Protein AF-A0A2H0D6S8-F1 (afdb_monomer_lite)

Secondary structure (DSSP, 8-state):
-HHHHHHHHTT--HHHHHHTEE--SSTT--EE---HHHHHHHHHHHHHHHHHHHHHHHHHHHHHHHH-

Sequence (68 aa):
AAAGFIQAAMNFCAYFGLASVLNFGKVGEQNKVNDEHFRSLDKRKAYQIIAYSVLVGLVVGVLSFVLS

Foldseek 3Di:
DQLVVLCVVVVHRLCCLVVQFDPPDDDPDTDRPPDPVVNVVSVVVSVVSVVVSVVVVVVVVVVVVVVD

pLDDT: mean 70.2, std 11.7, range [47.56, 92.94]

Radius of gyration: 15.13 Å; chains: 1; bounding box: 43×15×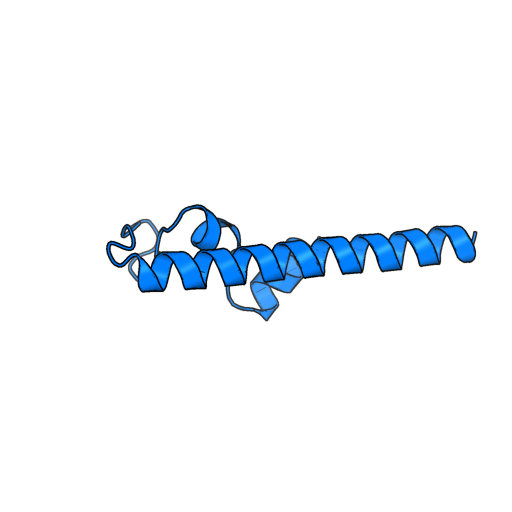40 Å

Structure (mmCIF, N/CA/C/O backbone):
data_AF-A0A2H0D6S8-F1
#
_entry.id   AF-A0A2H0D6S8-F1
#
loop_
_atom_site.group_PDB
_atom_site.id
_atom_site.type_symbol
_atom_site.label_atom_id
_atom_site.label_alt_id
_atom_site.label_comp_id
_atom_site.label_asym_id
_atom_site.label_entity_id
_atom_site.label_seq_id
_atom_site.pdbx_PDB_ins_code
_atom_site.Cartn_x
_atom_site.Cartn_y
_atom_site.Cartn_z
_atom_site.occupancy
_atom_site.B_iso_or_equiv
_atom_site.auth_seq_id
_atom_site.auth_comp_id
_atom_site.auth_asym_id
_atom_site.auth_atom_id
_atom_site.pdbx_PDB_model_num
ATOM 1 N N . ALA A 1 1 ? 9.765 -2.631 2.465 1.00 55.00 1 ALA A N 1
ATOM 2 C CA . ALA A 1 1 ? 10.108 -1.193 2.531 1.00 55.00 1 ALA A CA 1
ATOM 3 C C . ALA A 1 1 ? 9.052 -0.302 1.857 1.00 55.00 1 ALA A C 1
ATOM 5 O O . ALA A 1 1 ? 8.500 0.548 2.541 1.00 55.00 1 ALA A O 1
ATOM 6 N N . ALA A 1 2 ? 8.694 -0.519 0.581 1.00 60.81 2 ALA A N 1
ATOM 7 C CA . ALA A 1 2 ? 7.731 0.331 -0.145 1.00 60.81 2 ALA A CA 1
ATOM 8 C C . ALA A 1 2 ? 6.330 0.421 0.498 1.00 60.81 2 ALA A C 1
ATOM 10 O O . ALA A 1 2 ? 5.791 1.515 0.631 1.00 60.81 2 ALA A O 1
ATOM 11 N N . ALA A 1 3 ? 5.772 -0.699 0.973 1.00 58.56 3 ALA A N 1
ATOM 12 C CA . ALA A 1 3 ? 4.443 -0.717 1.596 1.00 58.56 3 ALA A CA 1
ATOM 13 C C . ALA A 1 3 ? 4.344 0.187 2.841 1.00 58.56 3 ALA A C 1
ATOM 15 O O . ALA A 1 3 ? 3.372 0.922 2.979 1.00 58.56 3 ALA A O 1
ATOM 16 N N . GLY A 1 4 ? 5.374 0.205 3.697 1.00 61.66 4 GLY A N 1
ATOM 17 C CA . GLY A 1 4 ? 5.40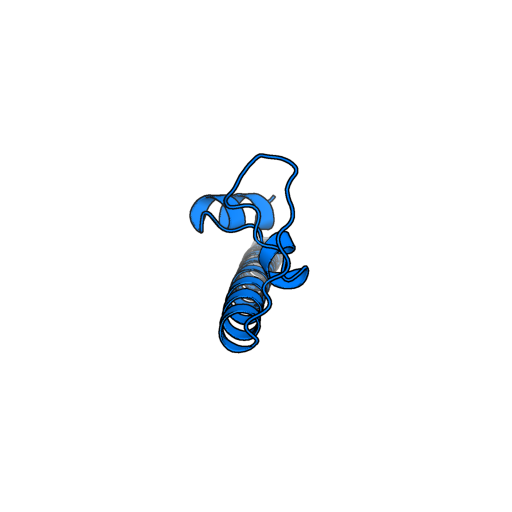8 1.065 4.887 1.00 61.66 4 GLY A CA 1
ATOM 18 C C . GLY A 1 4 ? 5.519 2.554 4.546 1.00 61.66 4 GLY A C 1
ATOM 19 O O . GLY A 1 4 ? 4.876 3.379 5.188 1.00 61.66 4 GLY A O 1
ATOM 20 N N . PHE A 1 5 ? 6.266 2.899 3.492 1.00 68.00 5 PHE A N 1
ATOM 21 C CA . PHE A 1 5 ? 6.390 4.282 3.021 1.00 68.00 5 PHE A CA 1
ATOM 22 C C . PHE A 1 5 ? 5.087 4.783 2.382 1.00 68.00 5 PHE A C 1
ATOM 24 O O . PHE A 1 5 ? 4.652 5.899 2.645 1.00 68.00 5 PHE A O 1
ATOM 31 N N . ILE A 1 6 ? 4.417 3.931 1.600 1.00 64.06 6 ILE A N 1
ATOM 32 C CA . ILE A 1 6 ? 3.121 4.241 0.982 1.00 64.06 6 ILE A CA 1
ATOM 33 C C . ILE A 1 6 ? 2.013 4.314 2.048 1.00 64.06 6 ILE A C 1
ATOM 35 O O . ILE A 1 6 ? 1.178 5.214 1.985 1.00 64.06 6 ILE A O 1
ATOM 39 N N . GLN A 1 7 ? 2.021 3.432 3.058 1.00 67.25 7 GLN A N 1
ATOM 40 C CA . GLN A 1 7 ? 1.102 3.520 4.204 1.00 67.25 7 GLN A CA 1
ATOM 41 C C . GLN A 1 7 ? 1.293 4.825 4.989 1.00 67.25 7 GLN A C 1
ATOM 43 O O . GLN A 1 7 ? 0.303 5.467 5.337 1.00 67.25 7 GLN A O 1
ATOM 48 N N . ALA A 1 8 ? 2.541 5.245 5.232 1.00 65.25 8 ALA A N 1
ATOM 49 C CA . ALA A 1 8 ? 2.846 6.505 5.912 1.00 65.25 8 ALA A CA 1
ATOM 50 C C . ALA A 1 8 ? 2.441 7.731 5.076 1.00 65.25 8 ALA A C 1
ATOM 52 O O . ALA A 1 8 ? 1.794 8.637 5.592 1.00 65.25 8 ALA A O 1
ATOM 53 N N . ALA A 1 9 ? 2.736 7.734 3.772 1.00 67.50 9 ALA A N 1
ATOM 54 C CA . ALA A 1 9 ? 2.356 8.819 2.866 1.00 67.50 9 ALA A CA 1
ATOM 55 C C . ALA A 1 9 ? 0.831 8.977 2.745 1.00 67.50 9 ALA A C 1
ATOM 57 O O . ALA A 1 9 ? 0.317 10.091 2.682 1.00 67.50 9 ALA A O 1
ATOM 58 N N . MET A 1 10 ? 0.093 7.864 2.752 1.00 65.31 10 MET A N 1
ATOM 59 C CA . MET A 1 10 ? -1.371 7.874 2.694 1.00 65.31 10 MET A CA 1
ATOM 60 C C . MET A 1 10 ? -2.031 8.060 4.068 1.00 65.31 10 MET A C 1
ATOM 62 O O . MET A 1 10 ? -3.258 8.068 4.134 1.00 65.31 10 MET A O 1
ATOM 66 N N . ASN A 1 11 ? -1.245 8.200 5.151 1.00 67.12 11 ASN A N 1
ATOM 67 C CA . ASN A 1 11 ? -1.714 8.199 6.545 1.00 67.12 11 ASN A CA 1
ATOM 68 C C . ASN A 1 11 ? -2.689 7.044 6.838 1.00 67.12 11 ASN A C 1
ATOM 70 O O . ASN A 1 11 ? -3.627 7.174 7.623 1.00 67.12 11 ASN A O 1
ATOM 74 N N . PHE A 1 12 ? -2.501 5.910 6.160 1.00 65.19 12 PHE A N 1
ATOM 75 C CA . PHE A 1 12 ? -3.460 4.819 6.163 1.00 65.19 12 PHE A CA 1
ATOM 76 C C . PHE A 1 12 ? -2.742 3.485 6.214 1.00 65.19 12 PHE A C 1
ATOM 78 O O . PHE A 1 12 ? -1.962 3.130 5.329 1.00 65.19 12 PHE A O 1
ATOM 85 N N . CYS A 1 13 ? -3.037 2.700 7.246 1.00 68.12 13 CYS A N 1
ATOM 86 C CA . CYS A 1 13 ? -2.492 1.362 7.353 1.00 68.12 13 CYS A CA 1
ATOM 87 C C . CYS A 1 13 ? -3.366 0.402 6.528 1.00 68.12 13 CYS A C 1
ATOM 89 O O . CYS A 1 13 ? -4.531 0.191 6.857 1.00 68.12 13 CYS A O 1
ATOM 91 N N . ALA A 1 14 ? -2.807 -0.237 5.497 1.00 62.81 14 ALA A N 1
ATOM 92 C CA . ALA A 1 14 ? -3.493 -1.268 4.714 1.00 62.81 14 ALA A CA 1
ATOM 93 C C . ALA A 1 14 ? -4.062 -2.402 5.592 1.00 62.81 14 ALA A C 1
ATOM 95 O O . ALA A 1 14 ? -5.113 -2.953 5.273 1.00 62.81 14 ALA A O 1
ATOM 96 N N . TYR A 1 15 ? -3.420 -2.698 6.731 1.00 66.00 15 TYR A N 1
ATOM 97 C CA . TYR A 1 15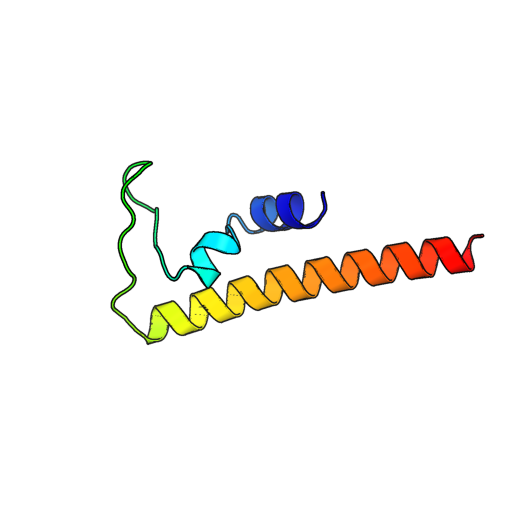 ? -3.939 -3.643 7.722 1.00 66.00 15 TYR A CA 1
ATOM 98 C C . TYR A 1 15 ? -5.275 -3.193 8.331 1.00 66.00 15 TYR A C 1
ATOM 100 O O . TYR A 1 15 ? -6.182 -4.011 8.431 1.00 66.00 15 TYR A O 1
ATOM 108 N N . PHE A 1 16 ? -5.446 -1.909 8.669 1.00 66.06 16 PHE A N 1
ATOM 109 C CA . PHE A 1 16 ? -6.717 -1.400 9.205 1.00 66.06 16 PHE A CA 1
ATOM 110 C C . PHE A 1 16 ? -7.847 -1.513 8.176 1.00 66.06 16 PHE A C 1
ATOM 112 O O . PHE A 1 16 ? -8.936 -1.983 8.510 1.00 66.06 16 PHE A O 1
ATOM 119 N N . GLY A 1 17 ? -7.560 -1.197 6.908 1.00 62.56 17 GLY A N 1
ATOM 120 C CA . GLY A 1 17 ? -8.540 -1.336 5.829 1.00 62.56 17 GLY A CA 1
ATOM 121 C C . GLY A 1 17 ? -8.920 -2.788 5.507 1.00 62.56 17 GLY A C 1
ATOM 122 O O . GLY A 1 17 ? -10.081 -3.074 5.219 1.00 62.56 17 GLY A O 1
ATOM 123 N N . LEU A 1 18 ? -7.975 -3.733 5.606 1.00 62.94 18 LEU A N 1
ATOM 124 C CA . LEU A 1 18 ? -8.249 -5.167 5.430 1.00 62.94 18 LEU A CA 1
ATOM 125 C C . LEU A 1 18 ? -8.994 -5.768 6.624 1.00 62.94 18 LEU A C 1
ATOM 127 O O . LEU A 1 18 ? -9.955 -6.516 6.445 1.00 62.94 18 LEU A O 1
ATOM 131 N N . ALA A 1 19 ? -8.578 -5.421 7.839 1.00 64.12 19 ALA A N 1
ATOM 132 C CA . ALA A 1 19 ? -9.144 -5.957 9.067 1.00 64.12 19 ALA A CA 1
ATOM 133 C C . ALA A 1 19 ? -10.495 -5.306 9.445 1.00 64.12 19 ALA A C 1
ATOM 135 O O . ALA A 1 19 ? -11.140 -5.763 10.386 1.00 64.12 19 ALA A O 1
ATOM 136 N N . SER A 1 20 ? -10.971 -4.299 8.689 1.00 60.03 20 SER A N 1
ATOM 137 C CA . SER A 1 20 ? -12.233 -3.575 8.953 1.00 60.03 20 SER A CA 1
ATOM 138 C C . SER A 1 20 ? -12.314 -3.041 10.394 1.00 60.03 20 SER A C 1
ATOM 140 O O . SER A 1 20 ? -13.377 -3.060 11.020 1.00 60.03 20 SER A O 1
ATOM 142 N N . VAL A 1 21 ? -11.173 -2.612 10.936 1.00 60.66 21 VAL A N 1
ATOM 143 C CA . VAL A 1 21 ? -11.039 -2.097 12.303 1.00 60.66 21 VAL A CA 1
ATOM 144 C C . VAL A 1 21 ? -10.566 -0.651 12.249 1.00 60.66 21 VAL A C 1
ATOM 146 O O . VAL A 1 21 ? -9.504 -0.354 11.705 1.00 60.66 21 VAL A O 1
ATOM 149 N N . LEU A 1 22 ? -11.356 0.247 12.835 1.00 58.34 22 LEU A N 1
ATOM 150 C CA . LEU A 1 22 ? -10.998 1.646 13.043 1.00 58.34 22 LEU A CA 1
ATOM 151 C C . LEU A 1 22 ? -10.249 1.756 14.376 1.00 58.34 22 LEU A C 1
ATOM 153 O O . LEU A 1 22 ? -10.775 1.382 15.424 1.00 58.34 22 LEU A O 1
ATOM 157 N N . ASN A 1 23 ? -9.027 2.290 14.337 1.00 53.16 23 ASN A N 1
ATOM 158 C CA . ASN A 1 23 ? -8.222 2.626 15.519 1.00 53.16 23 ASN A CA 1
ATOM 159 C C . ASN A 1 23 ? -8.002 4.151 15.592 1.00 53.16 23 ASN A C 1
ATOM 161 O O . ASN A 1 23 ? -6.891 4.627 15.779 1.00 53.16 23 ASN A O 1
ATOM 165 N N . PHE A 1 24 ? -9.066 4.932 15.360 1.00 56.09 24 PHE A N 1
ATOM 166 C CA . PHE A 1 24 ? -9.051 6.404 15.472 1.00 56.09 24 PHE A CA 1
ATOM 167 C C . PHE A 1 24 ? -9.380 6.901 16.894 1.00 56.09 24 PHE A C 1
ATOM 169 O O . PHE A 1 24 ? -9.628 8.086 17.098 1.00 56.09 24 PHE A O 1
ATOM 176 N N . GLY A 1 25 ? -9.423 5.993 17.873 1.00 57.81 25 GLY A N 1
ATOM 177 C CA . GLY A 1 25 ? -9.644 6.301 19.284 1.00 57.81 25 GLY A CA 1
ATOM 178 C C . GLY A 1 25 ? -8.351 6.194 20.093 1.00 57.81 25 GLY A C 1
ATOM 179 O O . GLY A 1 25 ? -7.309 6.726 19.718 1.00 57.81 25 GLY A O 1
ATOM 180 N N . LYS A 1 2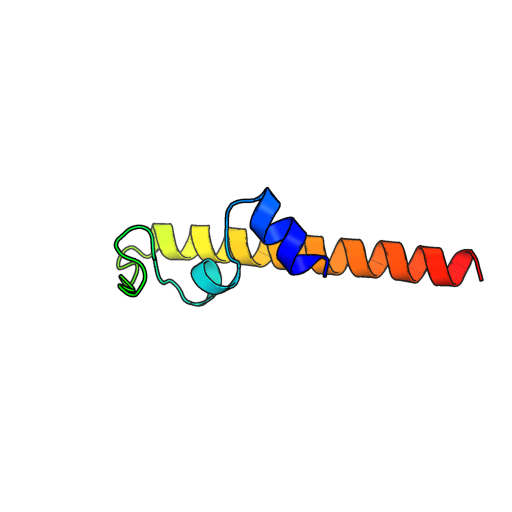6 ? -8.406 5.484 21.220 1.00 47.56 26 LYS A N 1
ATOM 181 C CA . LYS A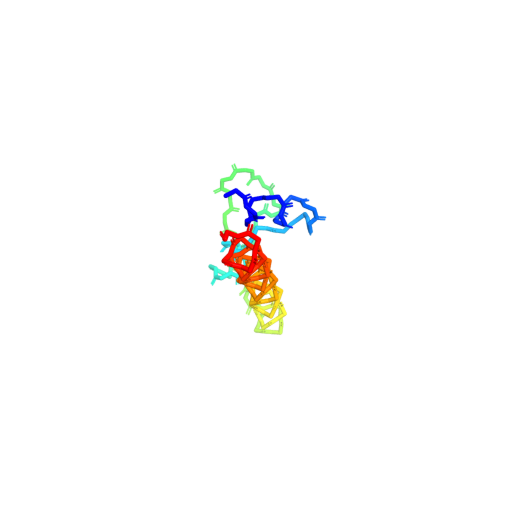 1 26 ? -7.219 5.152 22.015 1.00 47.56 26 LYS A CA 1
ATOM 182 C C . LYS A 1 26 ? -6.394 4.068 21.327 1.00 47.56 26 LYS A C 1
ATOM 184 O O . LYS A 1 26 ? -6.947 3.079 20.850 1.00 47.56 26 LYS A O 1
ATOM 189 N N . VAL A 1 27 ? -5.069 4.211 21.374 1.00 53.44 27 VAL A N 1
ATOM 190 C CA . VAL A 1 27 ? -4.120 3.154 20.996 1.00 53.44 27 VAL A CA 1
ATOM 191 C C . VAL A 1 27 ? -4.473 1.882 21.778 1.00 53.44 27 VAL A C 1
ATOM 193 O O . VAL A 1 27 ? -4.316 1.838 22.995 1.00 53.44 27 VAL A O 1
ATOM 196 N N . GLY A 1 28 ? -5.004 0.874 21.080 1.00 56.28 28 GLY A N 1
ATOM 197 C CA . GLY A 1 28 ? -5.455 -0.398 21.666 1.00 56.28 28 GLY A CA 1
ATOM 198 C C . GLY A 1 28 ? -6.959 -0.679 21.562 1.00 56.28 28 GLY A C 1
ATOM 199 O O . GLY A 1 28 ? -7.360 -1.829 21.718 1.00 56.28 28 GLY A O 1
ATOM 200 N N . GLU A 1 29 ? -7.786 0.311 21.219 1.00 49.91 29 GLU A N 1
ATOM 201 C CA . GLU A 1 29 ? -9.229 0.125 21.048 1.00 49.91 29 GLU A CA 1
ATOM 202 C C . GLU A 1 29 ? -9.561 -0.096 19.566 1.00 49.91 29 GLU A C 1
ATOM 204 O O . GLU A 1 29 ? -9.388 0.786 18.723 1.00 49.91 29 GLU A O 1
ATOM 209 N N . GLN A 1 30 ? -9.977 -1.317 19.224 1.00 56.31 30 GLN A N 1
ATOM 210 C CA . GLN A 1 30 ? -10.374 -1.687 17.867 1.00 56.31 30 GLN A CA 1
ATOM 211 C C . GLN A 1 30 ? -11.896 -1.624 17.760 1.00 56.31 30 GLN A C 1
ATOM 213 O O . GLN A 1 30 ? -12.591 -2.540 18.196 1.00 56.31 30 GLN A O 1
ATOM 218 N N . ASN A 1 31 ? -12.422 -0.557 17.161 1.00 57.22 31 ASN A N 1
ATOM 219 C CA . ASN A 1 31 ? -13.847 -0.469 16.871 1.00 57.22 31 ASN A CA 1
ATOM 220 C C . ASN A 1 31 ? -14.121 -1.116 15.509 1.00 57.22 31 ASN A C 1
ATOM 222 O O . ASN A 1 31 ? -13.566 -0.709 14.485 1.00 57.22 31 ASN A O 1
ATOM 226 N N . LYS A 1 32 ? -14.961 -2.158 15.494 1.00 61.22 32 LYS A N 1
ATOM 227 C CA . LYS A 1 32 ? -15.434 -2.758 14.242 1.00 61.22 32 LYS A CA 1
ATOM 228 C C . LYS A 1 32 ? -16.300 -1.742 13.514 1.00 61.22 32 LYS A C 1
ATOM 230 O O . LYS A 1 32 ? -17.252 -1.212 14.081 1.00 61.22 32 LYS A O 1
ATOM 235 N N . VAL A 1 33 ? -15.981 -1.500 12.247 1.00 62.75 33 VAL A N 1
ATOM 236 C CA . VAL A 1 33 ? -16.816 -0.664 11.383 1.00 62.75 33 VAL A CA 1
ATOM 237 C C . VAL A 1 33 ? -18.127 -1.410 11.145 1.00 62.75 33 VAL A C 1
ATOM 239 O O . VAL A 1 33 ? -18.132 -2.425 10.450 1.00 62.75 33 VAL A O 1
ATOM 242 N N . ASN A 1 34 ? -19.221 -0.960 11.761 1.00 60.56 34 ASN A N 1
ATOM 243 C CA . ASN A 1 34 ? -20.520 -1.631 11.638 1.00 60.56 34 ASN A CA 1
ATOM 244 C C . ASN A 1 34 ? -21.258 -1.243 10.342 1.00 60.56 34 ASN A C 1
ATOM 246 O O . ASN A 1 34 ? -22.122 -1.978 9.878 1.00 60.56 34 ASN A O 1
ATOM 250 N N . ASP A 1 35 ? -20.862 -0.129 9.719 1.00 66.62 35 ASP A N 1
ATOM 251 C CA . ASP A 1 35 ? -21.364 0.311 8.420 1.00 66.62 35 ASP A CA 1
ATOM 252 C C . ASP A 1 35 ? -20.658 -0.395 7.252 1.00 66.62 35 ASP A C 1
ATOM 254 O O . ASP A 1 35 ? -19.455 -0.232 7.014 1.00 66.62 35 ASP A O 1
ATOM 258 N N . GLU A 1 36 ? -21.425 -1.135 6.450 1.00 67.12 36 GLU A N 1
ATOM 259 C CA . GLU A 1 36 ? -20.927 -1.799 5.238 1.00 67.12 36 GLU A CA 1
ATOM 260 C C . GLU A 1 36 ? -20.390 -0.820 4.189 1.00 67.12 36 GLU A C 1
ATOM 262 O O . GLU A 1 36 ? -19.403 -1.123 3.509 1.00 67.12 36 GLU A O 1
ATOM 267 N N . HIS A 1 37 ? -20.978 0.376 4.097 1.00 70.06 37 HIS A N 1
ATOM 268 C CA . HIS A 1 37 ? -20.526 1.414 3.175 1.00 70.06 37 HIS A CA 1
ATOM 269 C C . HIS A 1 37 ? -19.075 1.825 3.470 1.00 70.06 37 HIS A C 1
ATOM 271 O O . HIS A 1 37 ? -18.226 1.807 2.575 1.00 70.06 37 HIS A O 1
ATOM 277 N N . PHE A 1 38 ? -18.753 2.080 4.740 1.00 67.50 38 PHE A N 1
ATOM 278 C CA . PHE A 1 38 ? -17.400 2.443 5.163 1.00 67.50 38 PHE A CA 1
ATOM 279 C C . PHE A 1 38 ? -16.415 1.269 5.046 1.00 67.50 38 PHE A C 1
ATOM 281 O O . PHE A 1 38 ? -15.296 1.463 4.573 1.00 67.50 38 PHE A O 1
ATOM 288 N N . ARG A 1 39 ? -16.843 0.026 5.326 1.00 68.50 39 ARG A N 1
ATOM 289 C CA . ARG A 1 39 ? -16.014 -1.177 5.088 1.00 68.50 39 ARG A CA 1
ATOM 290 C C . ARG A 1 39 ? -15.600 -1.332 3.627 1.00 68.50 39 ARG A C 1
ATOM 292 O O . ARG A 1 39 ? -14.471 -1.734 3.346 1.00 68.50 39 ARG A O 1
ATOM 299 N N . SER A 1 40 ? -16.505 -1.057 2.689 1.00 71.75 40 SER A N 1
ATOM 300 C CA . SER A 1 40 ? -16.202 -1.173 1.257 1.00 71.75 40 SER A CA 1
ATOM 301 C C . SER A 1 40 ? -15.153 -0.150 0.800 1.00 71.75 40 SER A C 1
ATOM 303 O O . SER A 1 40 ? -14.245 -0.487 0.034 1.00 71.75 40 SER A O 1
ATOM 305 N N . LEU A 1 41 ? -15.230 1.077 1.325 1.00 73.12 41 LEU A N 1
ATOM 306 C CA . LEU A 1 41 ? -14.306 2.172 1.028 1.00 73.12 41 LEU A CA 1
ATOM 307 C C . LEU A 1 41 ? -12.908 1.896 1.595 1.00 73.12 41 LEU A C 1
ATOM 309 O O . LEU A 1 41 ? -11.914 2.046 0.879 1.00 73.12 41 LEU A O 1
ATOM 313 N N . ASP A 1 42 ? -12.840 1.405 2.831 1.00 71.62 42 ASP A N 1
ATOM 314 C CA . ASP A 1 42 ? -11.599 1.027 3.509 1.00 71.62 42 ASP A CA 1
ATOM 315 C C . ASP A 1 42 ? -10.879 -0.126 2.801 1.00 71.62 42 ASP A C 1
ATOM 317 O O . ASP A 1 42 ? -9.670 -0.062 2.550 1.00 71.62 42 ASP A O 1
ATOM 321 N N . LYS A 1 43 ? -11.627 -1.154 2.377 1.00 71.12 43 LYS A N 1
ATOM 322 C CA . LYS A 1 43 ? -11.084 -2.242 1.552 1.00 71.12 43 LYS A CA 1
ATOM 323 C C . LYS A 1 43 ? -10.558 -1.720 0.221 1.00 71.12 43 LYS A C 1
ATOM 325 O O . LYS A 1 43 ? -9.466 -2.100 -0.197 1.00 71.12 43 LYS A O 1
ATOM 330 N N . ARG A 1 44 ? -11.292 -0.821 -0.443 1.00 76.75 44 ARG A N 1
ATOM 331 C CA . ARG A 1 44 ? -10.872 -0.229 -1.722 1.00 76.75 44 ARG A CA 1
ATOM 332 C C . ARG A 1 44 ? -9.567 0.556 -1.577 1.00 76.75 44 ARG A C 1
ATOM 334 O O . ARG A 1 44 ? -8.689 0.426 -2.428 1.00 76.75 44 ARG A O 1
ATOM 341 N N . LYS A 1 45 ? -9.405 1.308 -0.484 1.00 73.12 45 LYS A N 1
ATOM 342 C CA . LYS A 1 45 ? -8.155 2.007 -0.147 1.00 73.12 45 LYS A CA 1
ATOM 343 C C . LYS A 1 45 ? -7.008 1.037 0.135 1.00 73.12 45 LYS A C 1
ATOM 345 O O . LYS A 1 45 ? -5.911 1.239 -0.385 1.00 73.12 45 LYS A O 1
ATOM 350 N N . ALA A 1 46 ? -7.253 -0.042 0.877 1.00 73.88 46 ALA A N 1
ATOM 351 C CA . ALA A 1 46 ? -6.243 -1.072 1.115 1.00 73.88 46 ALA A CA 1
ATOM 352 C C . ALA A 1 46 ? -5.783 -1.744 -0.192 1.00 73.88 46 ALA A C 1
ATOM 354 O O . ALA A 1 46 ? -4.581 -1.862 -0.431 1.00 73.88 46 ALA A O 1
ATOM 355 N N . TYR A 1 47 ? -6.715 -2.102 -1.082 1.00 76.94 47 TYR A N 1
ATOM 356 C CA . TYR A 1 47 ? -6.382 -2.652 -2.399 1.00 76.94 47 TYR A CA 1
ATOM 357 C C . TYR A 1 47 ? -5.600 -1.665 -3.271 1.00 76.94 47 TYR A C 1
ATOM 359 O O . TYR A 1 47 ? -4.675 -2.087 -3.959 1.00 76.94 47 TYR A O 1
ATOM 367 N N . GLN A 1 48 ? -5.902 -0.363 -3.211 1.00 78.81 48 GLN A N 1
ATOM 368 C CA . GLN A 1 48 ? -5.103 0.659 -3.899 1.00 78.81 48 GLN A CA 1
ATOM 369 C C . GLN A 1 48 ? -3.653 0.682 -3.398 1.00 78.81 48 GLN A C 1
ATOM 371 O O . GLN A 1 48 ? -2.737 0.688 -4.215 1.00 78.81 48 GLN A O 1
ATOM 376 N N . ILE A 1 49 ? -3.421 0.638 -2.080 1.00 75.38 49 ILE A N 1
ATOM 377 C CA . ILE A 1 49 ? -2.062 0.604 -1.503 1.00 75.38 49 ILE A CA 1
ATOM 378 C C . ILE A 1 49 ? -1.298 -0.637 -1.966 1.00 75.38 49 ILE A C 1
ATOM 380 O O . ILE A 1 49 ? -0.126 -0.540 -2.338 1.00 75.38 49 ILE A O 1
ATOM 384 N N . ILE A 1 50 ? -1.954 -1.800 -1.954 1.00 76.81 50 ILE A N 1
ATOM 385 C CA . ILE A 1 50 ? -1.355 -3.059 -2.409 1.00 76.81 50 ILE A CA 1
ATOM 386 C C . ILE A 1 50 ? -1.012 -2.965 -3.895 1.00 76.81 50 ILE A C 1
ATOM 388 O O . ILE A 1 50 ? 0.121 -3.255 -4.268 1.00 76.81 50 ILE A O 1
ATOM 392 N N . ALA A 1 51 ? -1.947 -2.500 -4.728 1.00 81.75 51 ALA A N 1
ATOM 393 C CA . ALA A 1 51 ? -1.730 -2.339 -6.160 1.00 81.75 51 ALA A CA 1
ATOM 394 C C . ALA A 1 51 ? -0.548 -1.404 -6.448 1.00 81.75 51 ALA A C 1
ATOM 396 O O . ALA A 1 51 ? 0.346 -1.787 -7.195 1.00 81.75 51 ALA A O 1
ATOM 397 N N . TYR A 1 52 ? -0.475 -0.235 -5.800 1.00 77.44 52 TYR A N 1
ATOM 398 C CA . TYR A 1 52 ? 0.668 0.671 -5.944 1.00 77.44 52 TYR A CA 1
ATOM 399 C C . TYR A 1 52 ? 1.979 0.036 -5.478 1.00 77.44 52 TYR A C 1
ATOM 401 O O . TYR A 1 52 ? 2.996 0.182 -6.148 1.00 77.44 52 TYR A O 1
ATOM 409 N N . SER A 1 53 ? 1.964 -0.708 -4.369 1.00 73.06 53 SER A N 1
ATOM 410 C CA . SER A 1 53 ? 3.163 -1.384 -3.859 1.00 73.06 53 SER A CA 1
ATOM 411 C C . SER A 1 53 ? 3.681 -2.445 -4.834 1.00 73.06 53 SER A C 1
ATOM 413 O O . SER A 1 53 ? 4.886 -2.527 -5.067 1.00 73.06 53 SER A O 1
ATOM 415 N N . VAL A 1 54 ? 2.776 -3.231 -5.427 1.00 83.38 54 VAL A N 1
ATOM 416 C CA . VAL A 1 54 ? 3.108 -4.228 -6.456 1.00 83.38 54 VAL A CA 1
ATOM 417 C C . VAL A 1 54 ? 3.636 -3.545 -7.712 1.00 83.38 54 VAL A C 1
ATOM 419 O O . VAL A 1 54 ? 4.655 -3.970 -8.244 1.00 83.38 54 VAL A O 1
ATOM 422 N N . LEU A 1 55 ? 2.992 -2.466 -8.158 1.00 86.75 55 LEU A N 1
ATOM 423 C CA . LEU A 1 55 ? 3.381 -1.728 -9.359 1.00 86.75 55 LEU A CA 1
ATOM 424 C C . LEU A 1 55 ? 4.782 -1.122 -9.202 1.00 86.75 55 LEU A C 1
ATOM 426 O O . LEU A 1 55 ? 5.616 -1.280 -10.086 1.00 86.75 55 LEU A O 1
ATOM 430 N N . VAL A 1 56 ? 5.083 -0.519 -8.048 1.00 84.25 56 VAL A N 1
ATOM 431 C CA . VAL A 1 56 ? 6.430 -0.017 -7.732 1.00 84.25 56 VAL A CA 1
ATOM 432 C C . VAL A 1 56 ? 7.453 -1.153 -7.727 1.00 84.25 56 VAL A C 1
ATOM 434 O O . VAL A 1 56 ? 8.509 -1.016 -8.337 1.00 84.25 56 VAL A O 1
ATOM 437 N N . GLY A 1 57 ? 7.147 -2.285 -7.084 1.00 82.38 57 GLY A N 1
ATOM 438 C CA . GLY A 1 57 ? 8.040 -3.447 -7.076 1.00 82.38 57 GLY A CA 1
ATOM 439 C C . GLY A 1 57 ? 8.311 -3.996 -8.480 1.00 82.38 57 GLY A C 1
ATOM 440 O O . GLY A 1 57 ? 9.452 -4.312 -8.805 1.00 82.38 57 GLY A O 1
ATOM 441 N N . LEU A 1 58 ? 7.281 -4.045 -9.325 1.00 88.62 58 LEU A N 1
ATOM 442 C CA . LEU A 1 58 ? 7.379 -4.497 -10.710 1.00 88.62 58 LEU A CA 1
ATOM 443 C C . LEU A 1 58 ? 8.218 -3.524 -11.543 1.00 88.62 58 LEU A C 1
ATOM 445 O O . LEU A 1 58 ? 9.139 -3.958 -12.223 1.00 88.62 58 LEU A O 1
ATOM 449 N N . VAL A 1 59 ? 7.959 -2.218 -11.447 1.00 90.44 59 VAL A N 1
ATOM 450 C CA . VAL A 1 59 ? 8.732 -1.188 -12.158 1.00 90.44 59 VAL A CA 1
ATOM 451 C C . VAL A 1 59 ? 10.202 -1.249 -11.766 1.00 90.44 59 VAL A C 1
ATOM 453 O O . VAL A 1 59 ? 11.056 -1.296 -12.643 1.00 90.44 59 VAL A O 1
ATOM 456 N N . VAL A 1 60 ? 10.510 -1.308 -10.468 1.00 89.31 60 VAL A N 1
ATOM 457 C CA . VAL A 1 60 ? 11.897 -1.413 -9.997 1.00 89.31 60 VAL A CA 1
ATOM 458 C C . VAL A 1 60 ? 12.535 -2.718 -10.473 1.00 89.31 60 VAL A C 1
ATOM 460 O O . VAL A 1 60 ? 13.646 -2.682 -10.985 1.00 89.31 60 VAL A O 1
ATOM 463 N N . GLY A 1 61 ? 11.836 -3.852 -10.372 1.00 90.56 61 GLY A N 1
ATOM 464 C CA . GLY A 1 61 ? 12.354 -5.148 -10.818 1.00 90.56 61 GLY A CA 1
ATOM 465 C C . GLY A 1 61 ? 12.628 -5.205 -12.323 1.00 90.56 61 GLY A C 1
ATOM 466 O O . GLY A 1 61 ? 13.678 -5.692 -12.734 1.00 90.56 61 GLY A O 1
ATOM 467 N N . VAL A 1 62 ? 11.725 -4.661 -13.144 1.00 91.69 62 VAL A N 1
ATOM 468 C CA . VAL A 1 62 ? 11.910 -4.560 -14.599 1.00 91.69 62 VAL A CA 1
ATOM 469 C C . VAL A 1 62 ? 13.065 -3.626 -14.930 1.00 91.69 62 VAL A C 1
ATOM 471 O O . VAL A 1 62 ? 13.908 -3.984 -15.744 1.00 91.69 62 VAL A O 1
ATOM 474 N N . LEU A 1 63 ? 13.147 -2.460 -14.283 1.00 91.38 63 LEU A N 1
ATOM 475 C CA . LEU A 1 63 ? 14.265 -1.540 -14.482 1.00 91.38 63 LEU A CA 1
ATOM 476 C C . LEU A 1 63 ? 15.594 -2.198 -14.112 1.00 91.38 63 LEU A C 1
ATOM 478 O O . LEU A 1 63 ? 16.535 -2.100 -14.886 1.00 91.38 63 LEU A O 1
ATOM 482 N N . SER A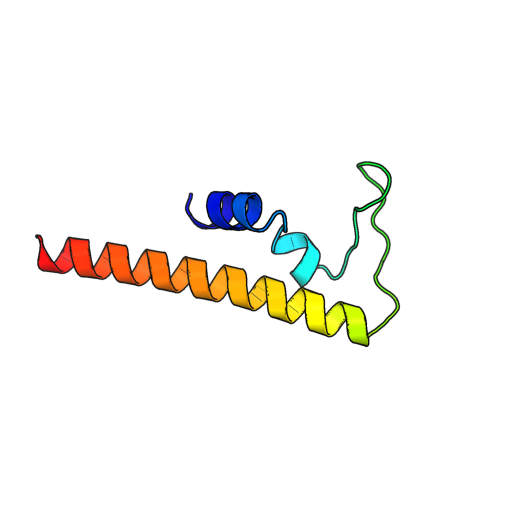 1 64 ? 15.668 -2.912 -12.986 1.00 92.00 64 SER A N 1
ATOM 483 C CA . SER A 1 64 ? 16.868 -3.660 -12.601 1.00 92.00 64 SER A CA 1
ATOM 484 C C . SER A 1 64 ? 17.234 -4.739 -13.616 1.00 92.00 64 SER A C 1
ATOM 486 O O . SER A 1 64 ? 18.405 -4.873 -13.934 1.00 92.00 64 SER A O 1
ATOM 488 N N . PHE A 1 65 ? 16.258 -5.477 -14.151 1.00 91.19 65 PHE A N 1
ATOM 489 C CA . PHE A 1 65 ? 16.509 -6.494 -15.174 1.00 91.19 65 PHE A CA 1
ATOM 490 C C . PHE A 1 65 ? 16.985 -5.896 -16.505 1.00 91.19 65 PHE A C 1
ATOM 492 O O . PHE A 1 65 ? 17.823 -6.488 -17.165 1.00 91.19 65 PHE A O 1
ATOM 499 N N . VAL A 1 66 ? 16.457 -4.734 -16.900 1.00 92.94 66 VAL A N 1
ATOM 500 C CA . VAL A 1 66 ? 16.829 -4.052 -18.152 1.00 92.94 66 VAL A CA 1
ATOM 501 C C . VAL A 1 66 ? 18.181 -3.336 -18.045 1.00 92.94 66 VAL A C 1
ATOM 503 O O . VAL A 1 66 ? 18.863 -3.186 -19.054 1.00 92.94 66 VAL A O 1
ATOM 506 N N . LEU A 1 67 ? 18.556 -2.857 -16.853 1.00 86.81 67 LEU A N 1
ATOM 507 C CA . LEU A 1 67 ? 19.842 -2.188 -16.610 1.00 86.81 67 LEU A CA 1
ATOM 508 C C . LEU A 1 67 ? 20.990 -3.157 -16.271 1.00 86.81 67 LEU A C 1
ATOM 510 O O . LEU A 1 67 ? 22.137 -2.712 -16.211 1.00 86.81 67 LEU A O 1
ATOM 514 N N . SER A 1 68 ? 20.678 -4.427 -15.994 1.00 71.06 68 SER A N 1
ATOM 515 C CA . SER A 1 68 ? 21.648 -5.522 -15.840 1.00 71.06 68 SER A CA 1
ATOM 516 C C . SER A 1 68 ? 22.067 -6.086 -17.189 1.00 71.06 68 SER A C 1
ATOM 518 O O . SER A 1 68 ? 23.265 -6.426 -17.293 1.00 71.06 68 SER A O 1
#